Protein AF-A0A349GY91-F1 (afdb_monomer_lite)

Foldseek 3Di:
DVVVVVVVVLLPDLVSQLVVDDPVLSPLSSLQSCCVVPVQVNQVVVCVVVVHPPFRKGFDDWDACVVNFGIWTWIATPNDIDIDGDHDDPPDDDDPVVVVVVD

Structure (mmCIF, N/CA/C/O backbone):
data_AF-A0A349GY91-F1
#
_entry.id   AF-A0A349GY91-F1
#
loop_
_atom_site.group_PDB
_atom_site.id
_atom_site.type_symbol
_atom_site.label_atom_id
_atom_site.label_alt_id
_atom_site.label_comp_id
_atom_site.label_asym_id
_atom_site.label_entity_id
_atom_site.label_seq_id
_atom_site.pdbx_PDB_ins_code
_atom_site.Cartn_x
_atom_site.Cartn_y
_atom_site.Cartn_z
_atom_site.occupancy
_atom_site.B_iso_or_equiv
_atom_site.auth_seq_id
_atom_site.auth_comp_id
_atom_site.auth_asym_id
_atom_site.auth_atom_id
_atom_site.pdbx_PDB_model_num
ATOM 1 N N . MET A 1 1 ? 3.262 -3.042 -33.588 1.00 52.00 1 MET A N 1
ATOM 2 C CA . MET A 1 1 ? 3.583 -4.167 -32.672 1.00 52.00 1 MET A CA 1
ATOM 3 C C . MET A 1 1 ? 4.876 -3.966 -31.871 1.00 52.00 1 MET A C 1
ATOM 5 O O . MET A 1 1 ? 4.891 -4.359 -30.714 1.00 52.00 1 MET A O 1
ATOM 9 N N . SER A 1 2 ? 5.928 -3.331 -32.414 1.00 59.94 2 SER A N 1
ATOM 10 C CA . SER A 1 2 ? 7.186 -3.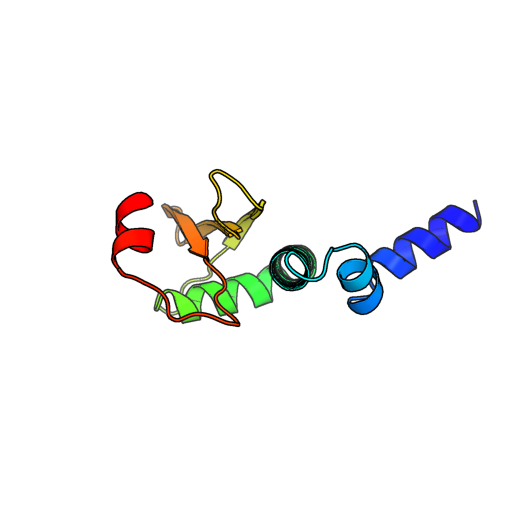043 -31.683 1.00 59.94 2 SER A CA 1
ATOM 11 C C . SER A 1 2 ? 7.003 -2.134 -30.447 1.00 59.94 2 SER A C 1
ATOM 13 O O . SER A 1 2 ? 7.466 -2.460 -29.355 1.00 59.94 2 SER A O 1
ATOM 15 N N . SER A 1 3 ? 6.230 -1.052 -30.578 1.00 62.59 3 SER A N 1
ATOM 16 C CA . SER A 1 3 ? 6.057 -0.029 -29.532 1.00 62.59 3 SER A CA 1
ATOM 17 C C . SER A 1 3 ? 5.348 -0.545 -28.270 1.00 62.59 3 SER A C 1
ATOM 19 O O . SER A 1 3 ? 5.705 -0.169 -27.157 1.00 62.59 3 SER A O 1
ATOM 21 N N . GLN A 1 4 ? 4.390 -1.466 -28.433 1.00 66.94 4 GLN A N 1
ATOM 22 C CA . GLN A 1 4 ? 3.638 -2.073 -27.326 1.00 66.94 4 GLN A CA 1
ATOM 23 C C . GLN A 1 4 ? 4.561 -2.866 -26.386 1.00 66.94 4 GLN A C 1
ATOM 25 O O . GLN A 1 4 ? 4.393 -2.851 -25.173 1.00 66.94 4 GLN A O 1
ATOM 30 N N . LYS A 1 5 ? 5.570 -3.538 -26.954 1.00 7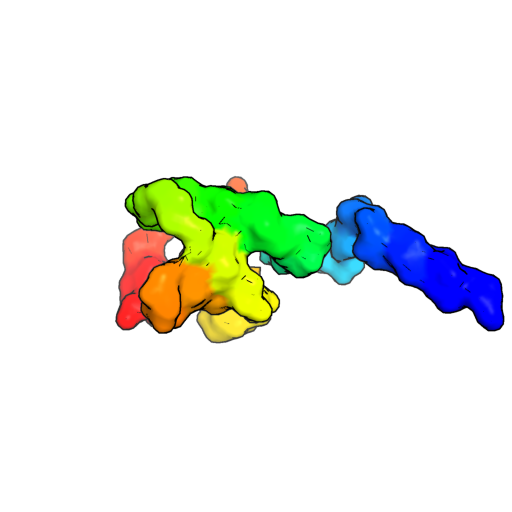4.56 5 LYS A N 1
ATOM 31 C CA . LYS A 1 5 ? 6.503 -4.392 -26.211 1.00 74.56 5 LYS A CA 1
ATOM 32 C C . LYS A 1 5 ? 7.463 -3.567 -25.351 1.00 74.56 5 LYS A C 1
ATOM 34 O O . LYS A 1 5 ? 7.738 -3.939 -24.215 1.00 74.56 5 LYS A O 1
ATOM 39 N N . GLY A 1 6 ? 7.934 -2.435 -25.880 1.00 78.56 6 GLY A N 1
ATOM 40 C CA . GLY A 1 6 ? 8.765 -1.487 -25.133 1.00 78.56 6 GLY A CA 1
ATOM 41 C C . GLY A 1 6 ? 8.015 -0.857 -23.959 1.00 78.56 6 GLY A C 1
ATOM 42 O O . GLY A 1 6 ? 8.556 -0.761 -22.862 1.00 78.56 6 GLY A O 1
ATOM 43 N N . TYR A 1 7 ? 6.743 -0.511 -24.159 1.00 78.06 7 TYR A N 1
ATOM 44 C CA . TYR A 1 7 ? 5.900 0.050 -23.103 1.00 78.06 7 TYR A CA 1
ATOM 45 C C . TYR A 1 7 ? 5.672 -0.924 -21.932 1.00 78.06 7 TYR A C 1
ATOM 47 O O . TYR A 1 7 ? 5.823 -0.545 -20.772 1.00 78.06 7 TYR A O 1
ATOM 55 N N . GLU A 1 8 ? 5.399 -2.200 -22.213 1.00 83.00 8 GLU A N 1
ATOM 56 C CA . GLU A 1 8 ? 5.225 -3.216 -21.162 1.00 83.00 8 GLU A CA 1
ATOM 57 C C . GLU A 1 8 ? 6.527 -3.528 -20.401 1.00 83.00 8 GLU A C 1
ATOM 59 O O . GLU A 1 8 ? 6.493 -3.856 -19.215 1.00 83.00 8 GLU A O 1
ATOM 64 N N . LEU A 1 9 ? 7.692 -3.378 -21.041 1.00 83.94 9 LEU A N 1
ATOM 65 C CA . LEU A 1 9 ? 8.986 -3.455 -20.353 1.00 83.94 9 LEU A CA 1
ATOM 66 C C . LEU A 1 9 ? 9.206 -2.255 -19.425 1.00 83.94 9 LEU A C 1
ATOM 68 O O . LEU A 1 9 ? 9.666 -2.427 -18.297 1.00 83.94 9 LEU A O 1
ATOM 72 N N . LEU A 1 10 ? 8.832 -1.052 -19.866 1.00 82.06 10 LEU A N 1
ATOM 73 C CA . LEU A 1 10 ? 8.943 0.165 -19.063 1.00 82.06 10 LEU A CA 1
ATOM 74 C C . LEU A 1 10 ? 8.046 0.121 -17.820 1.00 82.06 10 LEU A C 1
ATOM 76 O O . LEU A 1 10 ? 8.503 0.498 -16.747 1.00 82.06 10 LEU A O 1
ATOM 80 N N . LYS A 1 11 ? 6.833 -0.440 -17.901 1.00 81.38 11 LYS A N 1
ATOM 81 C CA . LYS A 1 11 ? 5.961 -0.650 -16.725 1.00 81.38 11 LYS A CA 1
ATOM 82 C C . LYS A 1 11 ? 6.578 -1.520 -15.626 1.00 81.38 11 LYS A C 1
ATOM 84 O O . LYS A 1 11 ? 6.158 -1.428 -14.475 1.00 81.38 11 LYS A O 1
ATOM 89 N N . LYS A 1 12 ? 7.573 -2.350 -15.945 1.00 82.50 12 LYS A N 1
ATOM 90 C CA . LYS A 1 12 ? 8.313 -3.136 -14.946 1.00 82.50 12 LYS A CA 1
ATOM 91 C C . LYS A 1 12 ? 9.463 -2.356 -14.310 1.00 82.50 12 LYS A C 1
ATOM 93 O O . LYS A 1 12 ? 9.989 -2.787 -13.290 1.00 82.50 12 LYS A O 1
ATOM 98 N N . SER A 1 13 ? 9.870 -1.232 -14.900 1.00 82.00 13 SER A N 1
ATOM 99 C CA . SER A 1 13 ? 10.932 -0.388 -14.360 1.00 82.00 13 SER A CA 1
ATOM 100 C C . SER A 1 13 ? 10.400 0.454 -13.194 1.00 82.00 13 SER A C 1
ATOM 102 O O . SER A 1 13 ? 9.475 1.249 -13.396 1.00 82.00 13 SER A O 1
ATOM 104 N N . PRO A 1 14 ? 11.000 0.352 -11.993 1.00 77.50 14 PRO A N 1
ATOM 105 C CA . PRO A 1 14 ? 10.652 1.222 -10.876 1.00 77.50 14 PRO A CA 1
ATOM 106 C C . PRO A 1 14 ? 10.845 2.689 -11.265 1.00 77.50 14 PRO A C 1
ATOM 108 O O . PRO A 1 14 ? 9.938 3.494 -11.104 1.00 77.50 14 PRO A O 1
ATOM 111 N N . LEU A 1 15 ? 11.992 3.024 -11.869 1.00 79.69 15 LEU A N 1
ATOM 112 C CA . LEU A 1 15 ? 12.335 4.392 -12.269 1.00 79.69 15 LEU A CA 1
ATOM 113 C C . LEU A 1 15 ? 11.340 4.987 -13.266 1.00 79.69 15 LEU A C 1
ATOM 115 O O . LEU A 1 15 ? 11.019 6.168 -13.173 1.00 79.69 15 LEU A O 1
ATOM 119 N N . PHE A 1 16 ? 10.828 4.178 -14.193 1.00 80.19 16 PHE A N 1
ATOM 120 C CA . PHE A 1 16 ? 9.812 4.646 -15.129 1.00 80.19 16 PHE A CA 1
ATOM 121 C C . PHE A 1 16 ? 8.506 4.980 -14.404 1.00 80.19 16 PHE A C 1
ATOM 123 O O . PHE A 1 16 ? 8.026 6.100 -14.533 1.00 80.19 16 PHE A O 1
ATOM 130 N N . ASN A 1 17 ? 7.970 4.067 -13.587 1.00 75.56 17 ASN A N 1
ATOM 131 C CA . ASN A 1 17 ? 6.732 4.317 -12.835 1.00 75.56 17 ASN A CA 1
ATOM 132 C C . ASN A 1 17 ? 6.863 5.512 -11.880 1.00 75.56 17 ASN A C 1
ATOM 134 O O . ASN A 1 17 ? 5.943 6.315 -11.754 1.00 75.56 17 ASN A O 1
ATOM 138 N N . LEU A 1 18 ? 8.038 5.662 -11.270 1.00 73.38 18 LEU A N 1
ATOM 139 C CA . LEU A 1 18 ? 8.409 6.794 -10.427 1.00 73.38 18 LEU A CA 1
ATOM 140 C C . LEU A 1 18 ? 8.440 8.126 -11.196 1.00 73.38 18 LEU A C 1
ATOM 142 O O . LEU A 1 18 ? 8.018 9.151 -10.668 1.00 73.38 18 LEU A O 1
ATOM 146 N N . SER A 1 19 ? 8.907 8.122 -12.448 1.00 75.75 19 SER A N 1
ATOM 147 C CA . SER A 1 19 ? 9.004 9.329 -13.284 1.00 75.75 19 SER A CA 1
ATOM 148 C C . SER A 1 19 ? 7.660 9.875 -13.781 1.00 75.75 19 SER A C 1
ATOM 150 O O . SER A 1 19 ? 7.598 11.021 -14.216 1.00 75.75 19 SER A O 1
ATOM 152 N N . LEU A 1 20 ? 6.584 9.081 -13.714 1.00 71.50 20 LEU A N 1
ATOM 153 C CA . LEU A 1 20 ? 5.243 9.482 -14.163 1.00 71.50 20 LEU A CA 1
ATOM 154 C C . LEU A 1 20 ? 4.504 10.376 -13.149 1.00 71.50 20 LEU A C 1
ATOM 156 O O . LEU A 1 20 ? 3.416 10.864 -13.446 1.00 71.50 20 LEU A O 1
ATOM 160 N N . ALA A 1 21 ? 5.066 10.571 -11.953 1.00 63.16 21 ALA A N 1
ATOM 161 C CA . ALA A 1 21 ? 4.452 11.308 -10.853 1.00 63.16 21 ALA A CA 1
ATOM 162 C C . ALA A 1 21 ? 5.060 12.711 -10.686 1.00 63.16 21 ALA A C 1
ATOM 164 O O . ALA A 1 21 ? 6.253 12.916 -10.918 1.00 63.16 21 ALA A O 1
ATOM 165 N N . SER A 1 22 ? 4.272 13.675 -10.196 1.00 65.25 22 SER A N 1
ATOM 166 C CA . SER A 1 22 ? 4.830 14.923 -9.657 1.00 65.25 22 SER A CA 1
ATOM 167 C C . SER A 1 22 ? 5.704 14.632 -8.421 1.00 65.25 22 SER A C 1
ATOM 169 O O . SER A 1 22 ? 5.602 13.564 -7.813 1.00 65.25 22 SER A O 1
ATOM 171 N N . LYS A 1 23 ? 6.549 15.589 -8.005 1.00 62.28 23 LYS A N 1
ATOM 172 C CA . LYS A 1 23 ? 7.434 15.435 -6.828 1.00 62.28 23 LYS A CA 1
ATOM 173 C C . LYS A 1 23 ? 6.697 15.008 -5.553 1.00 62.28 23 LYS A C 1
ATOM 175 O O . LYS A 1 23 ? 7.295 14.334 -4.723 1.00 62.28 23 LYS A O 1
ATOM 180 N N . GLU A 1 24 ? 5.446 15.425 -5.386 1.00 62.00 24 GLU A N 1
ATOM 181 C CA . GLU A 1 24 ? 4.656 15.137 -4.185 1.00 62.00 24 GLU A CA 1
ATOM 182 C C . GLU A 1 24 ? 4.022 13.741 -4.238 1.00 62.00 24 GLU A C 1
ATOM 184 O O . GLU A 1 24 ? 4.053 13.021 -3.246 1.00 62.00 24 GLU A O 1
ATOM 189 N N . LEU A 1 25 ? 3.572 13.295 -5.415 1.00 69.75 25 LEU A N 1
ATOM 190 C CA . LEU A 1 25 ? 2.928 11.984 -5.601 1.00 69.75 25 LEU A CA 1
ATOM 191 C C . LEU A 1 25 ? 3.913 10.831 -5.830 1.00 69.75 25 LEU A C 1
ATOM 193 O O . LEU A 1 25 ? 3.520 9.665 -5.896 1.00 69.75 25 LEU A O 1
ATOM 197 N N . PHE A 1 26 ? 5.204 11.148 -5.934 1.00 75.50 26 PHE A N 1
ATOM 198 C CA . PHE A 1 26 ? 6.288 10.201 -6.187 1.00 75.50 26 PHE A CA 1
ATOM 199 C C . PHE A 1 26 ? 6.268 8.994 -5.238 1.00 75.50 26 PHE A C 1
ATOM 201 O O . PHE A 1 26 ? 6.427 7.851 -5.666 1.00 75.50 26 PHE A O 1
ATOM 208 N N . HIS A 1 27 ? 6.038 9.233 -3.948 1.00 78.69 27 HIS A N 1
ATOM 209 C CA . HIS A 1 27 ? 6.128 8.190 -2.929 1.00 78.69 27 HIS A CA 1
ATOM 210 C C . HIS A 1 27 ? 4.894 7.281 -2.893 1.00 78.69 27 HIS A C 1
ATOM 212 O O . HIS A 1 27 ? 5.032 6.060 -2.858 1.00 78.69 27 HIS A O 1
ATOM 218 N N . SER A 1 28 ? 3.692 7.850 -2.958 1.00 84.19 28 SER A N 1
ATOM 219 C CA . SER A 1 28 ? 2.446 7.075 -2.949 1.00 84.19 28 SER A CA 1
ATOM 220 C C . SER A 1 28 ? 2.317 6.231 -4.225 1.00 84.19 28 SER A C 1
ATOM 222 O O . SER A 1 28 ? 1.905 5.071 -4.164 1.00 84.19 28 SER A O 1
ATOM 224 N N . ASN A 1 29 ? 2.788 6.744 -5.371 1.00 83.88 29 ASN A N 1
ATOM 225 C CA . ASN A 1 29 ? 2.869 5.975 -6.619 1.00 83.88 29 ASN A CA 1
ATOM 226 C C . ASN A 1 29 ? 3.853 4.813 -6.521 1.00 83.88 29 ASN A C 1
ATOM 228 O O . ASN A 1 29 ? 3.544 3.712 -6.978 1.00 83.88 29 ASN A O 1
ATOM 232 N N . PHE A 1 30 ? 5.016 5.035 -5.902 1.00 86.00 30 PHE A N 1
ATOM 233 C CA . PHE A 1 30 ? 5.988 3.971 -5.670 1.00 86.00 30 PHE A CA 1
ATOM 234 C C . PHE A 1 30 ? 5.394 2.829 -4.853 1.00 86.00 30 PHE A C 1
ATOM 236 O O . PHE A 1 30 ? 5.501 1.668 -5.242 1.00 86.00 30 PHE A O 1
ATOM 243 N N . ILE A 1 31 ? 4.758 3.162 -3.729 1.00 89.19 31 ILE A N 1
ATOM 244 C CA . ILE A 1 31 ? 4.223 2.170 -2.798 1.00 89.19 31 ILE A CA 1
ATOM 245 C C . ILE A 1 31 ? 3.081 1.388 -3.460 1.00 89.19 31 ILE A C 1
ATOM 247 O O . ILE A 1 31 ? 3.072 0.160 -3.393 1.00 89.19 31 ILE A O 1
ATOM 251 N N . GLN A 1 32 ? 2.170 2.065 -4.172 1.00 90.56 32 GLN A N 1
ATOM 252 C CA . GLN A 1 32 ? 1.108 1.395 -4.930 1.00 90.56 32 GLN A CA 1
ATOM 253 C C . GLN A 1 32 ? 1.685 0.469 -6.012 1.00 90.56 32 GLN A C 1
ATOM 255 O O . GLN A 1 32 ? 1.242 -0.672 -6.152 1.00 90.56 32 GLN A O 1
ATOM 260 N N . TRP A 1 33 ? 2.665 0.937 -6.789 1.00 89.81 33 TRP A N 1
ATOM 261 C CA . TRP A 1 33 ? 3.314 0.120 -7.815 1.00 89.81 33 TRP A CA 1
ATOM 262 C C . TRP A 1 33 ? 4.008 -1.104 -7.207 1.00 89.81 33 TRP A C 1
ATOM 264 O O . TRP A 1 33 ? 3.856 -2.214 -7.719 1.00 89.81 33 TRP A O 1
ATOM 274 N N . TYR A 1 34 ? 4.721 -0.927 -6.093 1.00 91.12 34 TYR A N 1
ATOM 275 C CA . TYR A 1 34 ? 5.394 -2.015 -5.392 1.00 91.12 34 TYR A CA 1
ATOM 276 C C . TYR A 1 34 ? 4.389 -3.057 -4.890 1.00 91.12 34 TYR A C 1
ATOM 278 O O . TYR A 1 34 ? 4.592 -4.250 -5.111 1.00 91.12 34 TYR A O 1
ATOM 286 N N . GLY A 1 35 ? 3.276 -2.617 -4.296 1.00 91.62 35 GLY A N 1
ATOM 287 C CA . GLY A 1 35 ? 2.219 -3.506 -3.819 1.00 91.62 35 GLY A CA 1
ATOM 288 C C . GLY A 1 35 ? 1.548 -4.318 -4.926 1.00 91.62 35 GLY A C 1
ATOM 289 O O . GLY A 1 35 ? 1.282 -5.500 -4.732 1.00 91.62 35 GLY A O 1
ATOM 290 N N . HIS A 1 36 ? 1.351 -3.735 -6.110 1.00 90.06 36 HIS A N 1
ATOM 291 C CA . HIS A 1 36 ? 0.851 -4.481 -7.270 1.00 90.06 36 HIS A CA 1
ATOM 292 C C . HIS A 1 36 ? 1.896 -5.428 -7.873 1.00 90.06 36 HIS A C 1
ATOM 294 O O . HIS A 1 36 ? 1.546 -6.501 -8.359 1.00 90.06 36 HIS A O 1
ATOM 300 N N . THR A 1 37 ? 3.171 -5.036 -7.869 1.00 90.81 37 THR A N 1
ATOM 301 C CA . THR A 1 37 ? 4.249 -5.809 -8.507 1.00 90.81 37 THR A CA 1
ATOM 302 C C . THR A 1 37 ? 4.697 -6.987 -7.639 1.00 90.81 37 THR A C 1
ATOM 304 O O . THR A 1 37 ? 5.037 -8.045 -8.166 1.00 90.81 37 THR A O 1
ATOM 307 N N . PHE A 1 38 ? 4.679 -6.824 -6.314 1.00 93.25 38 PHE A N 1
ATOM 308 C CA . PHE A 1 38 ? 5.158 -7.806 -5.339 1.00 93.25 38 PHE A CA 1
ATOM 309 C C . PHE A 1 38 ? 4.140 -8.015 -4.200 1.00 93.25 38 PHE A C 1
ATOM 311 O O . PHE A 1 38 ? 4.453 -7.738 -3.039 1.00 93.25 38 PHE A O 1
ATOM 318 N N . PRO A 1 39 ? 2.923 -8.511 -4.492 1.00 91.06 39 PRO A N 1
ATOM 319 C CA . PRO A 1 39 ? 1.813 -8.522 -3.533 1.00 91.06 39 PRO A CA 1
ATOM 320 C C . PRO A 1 39 ? 2.087 -9.344 -2.267 1.00 91.06 39 PRO A C 1
ATOM 322 O O . PRO A 1 39 ? 1.711 -8.920 -1.178 1.00 91.06 39 PRO A O 1
ATOM 325 N N . GLU A 1 40 ? 2.791 -10.475 -2.374 1.00 91.00 40 GLU A N 1
ATOM 326 C CA . GLU A 1 40 ? 3.139 -11.313 -1.214 1.00 91.00 40 GLU A CA 1
ATOM 327 C C . GLU A 1 40 ? 4.105 -10.594 -0.263 1.00 91.00 40 GLU A C 1
ATOM 329 O O . GLU A 1 40 ? 3.839 -10.470 0.932 1.00 91.00 40 GLU A O 1
ATOM 334 N N . ARG A 1 41 ? 5.196 -10.034 -0.805 1.00 93.50 41 ARG A N 1
ATOM 335 C CA . ARG A 1 41 ? 6.179 -9.258 -0.031 1.00 93.50 41 ARG A CA 1
ATOM 336 C C . ARG A 1 41 ? 5.568 -8.003 0.565 1.00 93.50 41 ARG A C 1
ATOM 338 O O . ARG A 1 41 ? 5.863 -7.643 1.700 1.00 93.50 41 ARG A O 1
ATOM 345 N N . PHE A 1 42 ? 4.705 -7.336 -0.190 1.00 94.69 42 PHE A N 1
ATOM 346 C CA . PHE A 1 42 ? 4.002 -6.171 0.310 1.00 94.69 42 PHE A CA 1
ATOM 347 C C . PHE A 1 42 ? 3.047 -6.539 1.451 1.00 94.69 42 PHE A C 1
ATOM 349 O O . PHE A 1 42 ? 3.041 -5.858 2.472 1.00 94.69 42 PHE A O 1
ATOM 356 N N . GLY A 1 43 ? 2.327 -7.661 1.347 1.00 93.06 43 GLY A N 1
ATOM 357 C CA . GLY A 1 43 ? 1.511 -8.196 2.438 1.00 93.06 43 GLY A CA 1
ATOM 358 C C . GLY A 1 43 ? 2.319 -8.487 3.708 1.00 93.06 43 GLY A C 1
ATOM 359 O O . GLY A 1 43 ? 1.894 -8.112 4.802 1.00 93.06 43 GLY A O 1
ATOM 360 N N . GLU A 1 44 ? 3.520 -9.066 3.575 1.00 92.62 44 GLU A N 1
ATOM 361 C CA . GLU A 1 44 ? 4.452 -9.262 4.697 1.00 92.62 44 GLU A CA 1
ATOM 362 C C . GLU A 1 44 ? 4.836 -7.937 5.370 1.00 92.62 44 GLU A C 1
ATOM 364 O O . GLU A 1 44 ? 4.805 -7.846 6.598 1.00 92.62 44 GLU A O 1
ATOM 369 N N . ILE A 1 45 ? 5.162 -6.907 4.581 1.00 93.19 45 ILE A N 1
ATOM 370 C CA . ILE A 1 45 ? 5.513 -5.572 5.089 1.00 93.19 45 ILE A CA 1
ATOM 371 C C . ILE A 1 45 ? 4.334 -4.962 5.847 1.00 93.19 45 ILE A C 1
ATOM 373 O O . ILE A 1 45 ? 4.501 -4.529 6.987 1.00 93.19 45 ILE A O 1
ATOM 377 N N . ILE A 1 46 ? 3.137 -4.957 5.251 1.00 93.19 46 ILE A N 1
ATOM 378 C CA . ILE A 1 46 ? 1.945 -4.390 5.890 1.00 93.19 46 ILE A CA 1
ATOM 379 C C . ILE A 1 46 ? 1.645 -5.114 7.200 1.00 93.19 46 ILE A C 1
ATOM 381 O O . ILE A 1 46 ? 1.432 -4.448 8.208 1.00 93.19 46 ILE A O 1
ATOM 385 N N . ARG A 1 47 ? 1.714 -6.450 7.221 1.00 92.19 47 ARG A N 1
ATOM 386 C CA . ARG A 1 47 ? 1.527 -7.270 8.429 1.00 92.19 47 ARG A CA 1
ATOM 387 C C . ARG A 1 47 ? 2.466 -6.858 9.563 1.00 92.19 47 ARG A C 1
ATOM 389 O O . ARG A 1 47 ? 2.012 -6.714 10.698 1.00 92.19 47 ARG A O 1
ATOM 396 N N . ILE A 1 48 ? 3.749 -6.662 9.249 1.00 91.19 48 ILE A N 1
ATOM 397 C CA . ILE A 1 48 ? 4.763 -6.219 10.215 1.00 91.19 48 ILE A CA 1
ATOM 398 C C . ILE A 1 48 ? 4.420 -4.820 10.743 1.00 91.19 48 ILE A C 1
ATOM 400 O O . ILE A 1 48 ? 4.447 -4.611 11.953 1.00 91.19 48 ILE A O 1
ATOM 404 N N . LEU A 1 49 ? 4.042 -3.883 9.867 1.00 89.56 49 LEU A N 1
ATOM 405 C CA . LEU A 1 49 ? 3.722 -2.503 10.256 1.00 89.56 49 LEU A CA 1
ATOM 406 C C . LEU A 1 49 ? 2.502 -2.407 11.178 1.00 89.56 49 LEU A C 1
ATOM 408 O O . LEU A 1 49 ? 2.503 -1.605 12.107 1.00 89.56 49 LEU A O 1
ATOM 412 N N . ILE A 1 50 ? 1.479 -3.236 10.958 1.00 89.62 50 ILE A N 1
ATOM 413 C CA . ILE A 1 50 ? 0.279 -3.272 11.812 1.00 89.62 50 ILE A CA 1
ATOM 414 C C . ILE A 1 50 ? 0.422 -4.213 13.021 1.00 89.62 50 ILE A C 1
ATOM 416 O O . ILE A 1 50 ? -0.560 -4.462 13.722 1.00 89.62 50 ILE A O 1
ATOM 420 N N . ASN A 1 51 ? 1.624 -4.760 13.247 1.00 88.81 51 ASN A N 1
ATOM 421 C CA . ASN A 1 51 ? 1.958 -5.686 14.330 1.00 88.81 51 ASN A CA 1
ATOM 422 C C . ASN A 1 51 ? 0.966 -6.860 14.467 1.00 88.81 51 ASN A C 1
ATOM 424 O O . ASN A 1 51 ? 0.543 -7.226 15.567 1.00 88.81 51 ASN A O 1
ATOM 428 N N . LYS A 1 52 ? 0.550 -7.445 13.337 1.00 81.19 52 LYS A N 1
ATOM 429 C CA . LYS A 1 52 ? -0.236 -8.687 13.329 1.00 81.19 52 LYS A CA 1
ATOM 430 C C . LYS A 1 52 ? 0.720 -9.879 13.281 1.00 81.19 52 LYS A C 1
ATOM 432 O O . LYS A 1 52 ? 1.781 -9.785 12.669 1.00 81.19 52 LYS A O 1
ATOM 437 N N . GLY A 1 53 ? 0.351 -10.966 13.971 1.00 80.69 53 GLY A N 1
ATOM 438 C CA . GLY A 1 53 ? 1.161 -12.178 14.168 1.00 80.69 53 GLY A CA 1
ATOM 439 C C . GLY A 1 53 ? 1.566 -12.888 12.870 1.00 80.69 53 GLY A C 1
ATOM 440 O O . GLY A 1 53 ? 1.623 -12.290 11.808 1.00 80.69 53 GLY A O 1
ATOM 441 N N . THR A 1 54 ? 1.880 -14.180 12.905 1.00 80.25 54 THR A N 1
ATOM 442 C CA . THR A 1 54 ? 2.458 -14.910 11.752 1.00 80.25 54 THR A CA 1
ATOM 443 C C . THR A 1 54 ? 1.480 -15.269 10.629 1.00 80.25 54 THR A C 1
ATOM 445 O O . THR A 1 54 ? 1.882 -15.889 9.648 1.00 80.25 54 THR A O 1
ATOM 448 N N . GLU A 1 55 ? 0.212 -14.885 10.750 1.00 83.38 55 GLU A N 1
ATOM 449 C CA . GLU A 1 55 ? -0.818 -15.166 9.752 1.00 83.38 55 GLU A CA 1
ATOM 450 C C . GLU A 1 55 ? -0.545 -14.438 8.425 1.00 83.38 55 GLU A C 1
ATOM 452 O O . GLU A 1 55 ? -0.083 -13.296 8.401 1.00 83.38 55 GLU A O 1
ATOM 457 N N . SER A 1 56 ? -0.836 -15.105 7.306 1.00 84.94 56 SER A N 1
ATOM 458 C CA . SER A 1 56 ? -0.641 -14.529 5.973 1.00 84.94 56 SER A CA 1
ATOM 459 C C . SER A 1 56 ? -1.673 -13.431 5.709 1.00 84.94 56 SER A C 1
ATOM 461 O O . SER A 1 56 ? -2.878 -13.683 5.714 1.00 84.94 56 SER A O 1
ATOM 463 N N . LEU A 1 57 ? -1.188 -12.209 5.482 1.00 92.75 57 LEU A N 1
ATOM 464 C CA . LEU A 1 57 ? -2.002 -11.057 5.112 1.00 92.75 57 LEU A CA 1
ATOM 465 C C . LEU A 1 57 ? -2.049 -10.937 3.592 1.00 92.75 57 LEU A C 1
ATOM 467 O O . LEU A 1 57 ? -1.009 -10.840 2.939 1.00 92.75 57 LEU A O 1
ATOM 471 N N . VAL A 1 58 ? -3.258 -10.874 3.038 1.00 93.69 58 VAL A N 1
ATOM 472 C CA . VAL A 1 58 ? -3.476 -10.708 1.598 1.00 93.69 58 VAL A CA 1
ATOM 473 C C . VAL A 1 58 ? -3.901 -9.275 1.304 1.00 93.69 58 VAL A C 1
ATOM 475 O O . VAL A 1 58 ? -4.948 -8.830 1.773 1.00 93.69 58 VAL A O 1
ATOM 478 N N . VAL A 1 59 ? -3.124 -8.567 0.482 1.00 94.12 59 VAL A N 1
ATOM 479 C CA . VAL A 1 59 ? -3.505 -7.253 -0.057 1.00 94.12 59 VAL A CA 1
ATOM 480 C C . VAL A 1 59 ? -4.392 -7.462 -1.281 1.00 94.12 59 VAL A C 1
ATOM 482 O O . VAL A 1 59 ? -3.987 -8.102 -2.248 1.00 94.12 59 VAL A O 1
ATOM 485 N N . LYS A 1 60 ? -5.624 -6.951 -1.233 1.00 93.75 60 LYS A N 1
ATOM 486 C CA . LYS A 1 60 ? -6.624 -7.098 -2.301 1.00 93.75 60 LYS A CA 1
ATOM 487 C C . LYS A 1 60 ? -6.596 -5.940 -3.283 1.00 93.75 60 LYS A C 1
ATOM 489 O O . LYS A 1 60 ? -6.760 -6.157 -4.478 1.00 93.75 60 LYS A O 1
ATOM 494 N N . HIS A 1 61 ? -6.451 -4.724 -2.765 1.00 93.12 61 HIS A N 1
ATOM 495 C CA . HIS A 1 61 ? -6.534 -3.498 -3.551 1.00 93.12 61 HIS A CA 1
ATOM 496 C C . HIS A 1 61 ? -5.819 -2.347 -2.842 1.00 93.12 61 HIS A C 1
ATOM 498 O O . HIS A 1 61 ? -5.755 -2.332 -1.611 1.00 93.12 61 HIS A O 1
ATOM 504 N N . ILE A 1 62 ? -5.294 -1.395 -3.617 1.00 92.94 62 ILE A N 1
ATOM 505 C CA . ILE A 1 62 ? -4.610 -0.199 -3.112 1.00 92.94 62 ILE A CA 1
ATOM 506 C C . ILE A 1 62 ? -5.165 1.031 -3.835 1.00 92.94 62 ILE A C 1
ATOM 508 O O . ILE A 1 62 ? -4.829 1.276 -4.999 1.00 92.94 62 ILE A O 1
ATOM 512 N N . ASP A 1 63 ? -5.979 1.815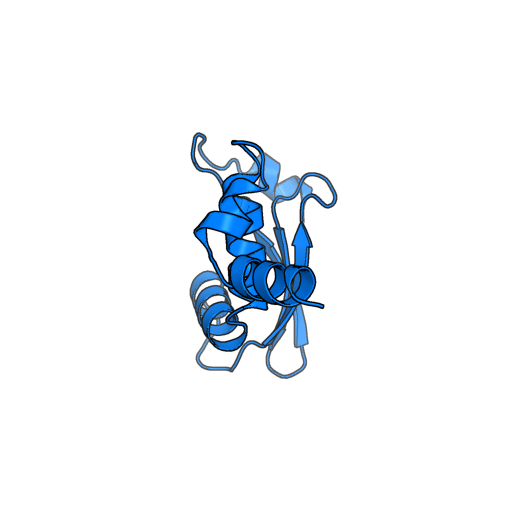 -3.133 1.00 90.81 63 ASP A N 1
ATOM 513 C CA . ASP A 1 63 ? -6.444 3.126 -3.588 1.00 90.81 63 ASP A CA 1
ATOM 514 C C . ASP A 1 63 ? -5.415 4.214 -3.245 1.00 90.81 63 ASP A C 1
ATOM 516 O O . ASP A 1 63 ? -4.710 4.125 -2.237 1.00 90.81 63 ASP A O 1
ATOM 520 N N . ARG A 1 64 ? -5.349 5.258 -4.079 1.00 89.25 64 ARG A N 1
ATOM 521 C CA . ARG A 1 64 ? -4.542 6.468 -3.853 1.00 89.25 64 ARG A CA 1
ATOM 522 C C . ARG A 1 64 ? -5.431 7.699 -3.801 1.00 89.25 64 ARG A C 1
ATOM 524 O O . ARG A 1 64 ? -6.426 7.749 -4.521 1.00 89.25 64 ARG A O 1
ATOM 531 N N . GLU A 1 65 ? -5.019 8.692 -3.015 1.00 81.94 65 GLU A N 1
ATOM 532 C CA . GLU A 1 65 ? -5.576 10.058 -3.015 1.00 81.94 65 GLU A CA 1
ATOM 533 C C . GLU A 1 65 ? -7.093 10.122 -2.751 1.00 81.94 65 GLU A C 1
ATOM 535 O O . GLU A 1 65 ? -7.771 11.093 -3.094 1.00 81.94 65 GLU A O 1
ATOM 540 N N . LYS A 1 66 ? -7.653 9.085 -2.126 1.00 77.56 66 LYS A N 1
ATOM 541 C CA . LYS A 1 66 ? -9.071 9.036 -1.781 1.00 77.56 66 LYS A CA 1
ATOM 542 C C . LYS A 1 66 ? -9.276 9.812 -0.488 1.00 77.56 66 LYS A C 1
ATOM 544 O O . LYS A 1 66 ? -8.624 9.526 0.507 1.00 77.56 66 LYS A O 1
ATOM 549 N N . GLU A 1 67 ? -10.155 10.811 -0.514 1.00 78.00 67 GLU A N 1
ATOM 550 C CA . GLU A 1 67 ? -10.466 11.654 0.656 1.00 78.00 67 GLU A CA 1
ATOM 551 C C . GLU A 1 67 ? -9.245 12.393 1.253 1.00 78.00 67 GLU A C 1
ATOM 553 O O . GLU A 1 67 ? -9.231 12.734 2.432 1.00 78.00 67 GLU A O 1
ATOM 558 N N . ASN A 1 68 ? -8.243 12.713 0.420 1.00 78.00 68 ASN A N 1
ATOM 559 C CA . ASN A 1 68 ? -6.947 13.305 0.811 1.00 78.00 68 ASN A CA 1
ATOM 560 C C . ASN A 1 68 ? -6.031 12.379 1.630 1.00 78.00 68 ASN A C 1
ATOM 562 O O . ASN A 1 68 ? -5.086 12.857 2.252 1.00 78.00 68 ASN A O 1
ATOM 566 N N . ILE A 1 69 ? -6.296 11.073 1.612 1.00 83.12 69 ILE A N 1
ATOM 567 C CA . ILE A 1 69 ? -5.419 10.049 2.180 1.00 83.12 69 ILE A CA 1
ATOM 568 C C . ILE A 1 69 ? -4.441 9.598 1.098 1.00 83.12 69 ILE A C 1
ATOM 570 O O . ILE A 1 69 ? -4.856 9.289 -0.024 1.00 83.12 69 ILE A O 1
ATOM 574 N N . ASP A 1 70 ? -3.154 9.506 1.435 1.00 85.50 70 ASP A N 1
ATOM 575 C CA . ASP A 1 70 ? -2.130 9.070 0.480 1.00 85.50 70 ASP A CA 1
ATOM 576 C C . ASP A 1 70 ? -2.425 7.673 -0.090 1.00 85.50 70 ASP A C 1
ATOM 578 O O . ASP A 1 70 ? -2.424 7.487 -1.314 1.00 85.50 70 ASP A O 1
ATOM 582 N N . LEU A 1 71 ? -2.681 6.690 0.784 1.00 90.19 71 LEU A N 1
ATOM 583 C CA . LEU A 1 71 ? -2.981 5.308 0.406 1.00 90.19 71 LEU A CA 1
ATOM 584 C C . LEU A 1 71 ? -4.031 4.664 1.319 1.00 90.19 71 LEU A C 1
ATOM 586 O O . LEU A 1 71 ? -3.946 4.735 2.547 1.00 90.19 71 LEU A O 1
ATOM 590 N N . LEU A 1 72 ? -4.948 3.915 0.707 1.00 92.81 72 LEU A N 1
ATOM 591 C CA . LEU A 1 72 ? -5.838 2.980 1.394 1.00 92.81 72 LEU A CA 1
ATOM 592 C C . LEU A 1 72 ? -5.561 1.568 0.889 1.00 92.81 72 LEU A C 1
ATOM 594 O O . LEU A 1 72 ? -5.718 1.275 -0.296 1.00 92.81 72 LEU A O 1
ATOM 598 N N . ILE A 1 73 ? -5.146 0.689 1.794 1.00 94.19 73 ILE A N 1
ATOM 599 C CA . ILE A 1 73 ? -4.761 -0.684 1.471 1.00 94.19 73 ILE A CA 1
ATOM 600 C C . ILE A 1 73 ? -5.833 -1.616 2.023 1.00 94.19 73 ILE A C 1
ATOM 602 O O . ILE A 1 73 ? -5.979 -1.766 3.236 1.00 94.19 73 ILE A O 1
ATOM 606 N N . HIS A 1 74 ? -6.589 -2.247 1.132 1.00 94.81 74 HIS A N 1
ATOM 607 C CA . HIS A 1 74 ? -7.621 -3.203 1.506 1.00 94.81 74 HIS A CA 1
ATOM 608 C C . HIS A 1 74 ? -7.004 -4.583 1.691 1.00 94.81 74 HIS A C 1
ATOM 610 O O . HIS A 1 74 ? -6.456 -5.164 0.751 1.00 94.81 74 HIS A O 1
ATOM 616 N N . CYS A 1 75 ? -7.118 -5.108 2.903 1.00 94.38 75 CYS A N 1
ATOM 617 C CA . CYS A 1 75 ? -6.459 -6.325 3.339 1.00 94.38 75 CYS A CA 1
ATOM 618 C C . CYS A 1 75 ? -7.473 -7.372 3.801 1.00 94.38 75 CYS A C 1
ATOM 620 O O . CYS A 1 75 ? -8.591 -7.064 4.223 1.00 94.38 75 CYS A O 1
ATOM 622 N N . GLU A 1 76 ? -7.044 -8.626 3.763 1.00 94.31 76 GLU A N 1
ATOM 623 C CA . GLU A 1 76 ? -7.741 -9.752 4.369 1.00 94.31 76 GLU A CA 1
ATOM 624 C C . GLU A 1 76 ? -6.746 -10.568 5.199 1.00 94.31 76 GLU A C 1
ATOM 626 O O . GLU A 1 76 ? -5.650 -10.879 4.729 1.00 94.31 76 GLU A O 1
ATOM 631 N N . LEU A 1 77 ? -7.123 -10.899 6.434 1.00 91.62 77 LEU A N 1
ATOM 632 C CA . LEU A 1 77 ? -6.349 -11.741 7.344 1.00 91.62 77 LEU A CA 1
ATOM 633 C C . LEU A 1 77 ? -7.296 -12.753 7.982 1.00 91.62 77 LEU A C 1
ATOM 635 O O . LEU A 1 77 ? -8.263 -12.358 8.632 1.00 91.62 77 LEU A O 1
ATOM 639 N N . SER A 1 78 ? -7.048 -14.045 7.765 1.00 88.75 78 SER A N 1
ATOM 640 C CA . SER A 1 78 ? -7.877 -15.131 8.315 1.00 88.75 78 SER A CA 1
ATOM 641 C C . SER A 1 78 ? -9.385 -14.950 8.057 1.00 88.75 78 SER A C 1
ATOM 643 O O . SER A 1 78 ? -10.220 -15.209 8.919 1.00 88.75 78 SER A O 1
ATOM 645 N N . GLY A 1 79 ? -9.742 -14.457 6.863 1.00 88.12 79 GLY A N 1
ATOM 646 C CA . GLY A 1 79 ? -11.123 -14.191 6.440 1.00 88.12 79 GLY A CA 1
ATOM 647 C C . GLY A 1 79 ? -11.713 -12.856 6.919 1.00 88.12 79 GLY A C 1
ATOM 648 O O . GLY A 1 79 ? -12.749 -12.430 6.406 1.00 88.12 79 GLY A O 1
ATOM 649 N N . ALA A 1 80 ? -11.061 -12.152 7.848 1.00 90.75 80 ALA A N 1
ATOM 650 C CA . ALA A 1 80 ? -11.472 -10.820 8.278 1.00 90.75 80 ALA A CA 1
ATOM 651 C C . ALA A 1 80 ? -10.934 -9.750 7.317 1.00 90.75 80 ALA A C 1
ATOM 653 O O . ALA A 1 80 ? -9.729 -9.667 7.067 1.00 90.75 80 ALA A O 1
ATOM 654 N N . LYS A 1 81 ? -11.832 -8.908 6.794 1.00 94.75 81 LYS A N 1
ATOM 655 C CA . LYS A 1 81 ? -11.489 -7.785 5.911 1.00 94.75 81 LYS A CA 1
ATOM 656 C C . LYS A 1 81 ? -11.293 -6.509 6.716 1.00 94.75 81 LYS A C 1
ATOM 658 O O . LYS A 1 81 ? -12.087 -6.214 7.605 1.00 94.75 81 LYS A O 1
ATOM 663 N N . PHE A 1 82 ? -10.270 -5.740 6.372 1.00 93.19 82 PHE A N 1
ATOM 664 C CA . PHE A 1 82 ? -9.987 -4.446 6.987 1.00 93.19 82 PHE A CA 1
ATOM 665 C C . PHE A 1 82 ? -9.213 -3.547 6.021 1.00 93.19 82 PHE A C 1
ATOM 667 O O . PHE A 1 82 ? -8.693 -4.007 5.004 1.00 93.19 82 PHE A O 1
ATOM 674 N N . THR A 1 83 ? -9.132 -2.260 6.348 1.00 93.31 83 THR A N 1
ATOM 675 C CA . THR A 1 83 ? -8.393 -1.273 5.557 1.00 93.31 83 THR A CA 1
ATOM 676 C C . THR A 1 83 ? -7.269 -0.697 6.403 1.00 93.31 83 THR A C 1
ATOM 678 O O . THR A 1 83 ? -7.487 -0.312 7.549 1.00 93.31 83 THR A O 1
ATOM 681 N N . VAL A 1 84 ? -6.068 -0.641 5.836 1.00 91.75 84 VAL A N 1
ATOM 682 C CA . VAL A 1 84 ? -4.930 0.074 6.413 1.00 91.75 84 VAL A CA 1
ATOM 683 C C . VAL A 1 84 ? -4.839 1.435 5.736 1.00 91.75 84 VAL A C 1
ATOM 685 O O . VAL A 1 84 ? -4.697 1.518 4.516 1.00 91.75 84 VAL A O 1
ATOM 688 N N . VAL A 1 85 ? -4.933 2.490 6.539 1.00 90.50 85 VAL A N 1
ATOM 689 C CA . VAL A 1 85 ? -4.726 3.878 6.117 1.00 90.50 85 VAL A CA 1
ATOM 690 C C . VAL A 1 85 ? -3.236 4.181 6.240 1.00 90.50 85 VAL A C 1
ATOM 692 O O . VAL A 1 85 ? -2.663 4.002 7.315 1.00 90.50 85 VAL A O 1
ATOM 695 N N . VAL A 1 86 ? -2.599 4.620 5.155 1.00 87.94 86 VAL A N 1
ATOM 696 C CA . VAL A 1 86 ? -1.196 5.047 5.176 1.00 87.94 86 VAL A CA 1
ATOM 697 C C . VAL A 1 86 ? -1.121 6.493 4.725 1.00 87.94 86 VAL A C 1
ATOM 699 O O . VAL A 1 86 ? -1.521 6.821 3.613 1.00 87.94 86 VAL A O 1
ATOM 702 N N . GLU A 1 87 ? -0.561 7.326 5.596 1.00 85.44 87 GLU A N 1
ATOM 703 C CA . GLU A 1 87 ? -0.254 8.728 5.342 1.00 85.44 87 GLU A CA 1
ATOM 704 C C . GLU A 1 87 ? 1.269 8.889 5.369 1.00 85.44 87 GLU A C 1
ATOM 706 O O . GLU A 1 87 ? 1.913 8.746 6.412 1.00 85.44 87 GLU A O 1
ATOM 711 N N . ASN A 1 88 ? 1.871 9.139 4.214 1.00 79.31 88 ASN A N 1
ATOM 712 C CA . ASN A 1 88 ? 3.312 9.175 4.071 1.00 79.31 88 ASN A CA 1
ATOM 713 C C . ASN A 1 88 ? 3.854 10.579 4.360 1.00 79.31 88 ASN A C 1
ATOM 715 O O . ASN A 1 88 ? 3.798 11.490 3.535 1.00 79.31 88 ASN A O 1
ATOM 719 N N . LYS A 1 89 ? 4.456 10.759 5.535 1.00 77.06 89 LYS A N 1
ATOM 720 C CA . LYS A 1 89 ? 5.080 12.030 5.913 1.00 77.06 89 LYS A CA 1
ATOM 721 C C . LYS A 1 89 ? 6.595 11.979 5.721 1.00 77.06 89 LYS A C 1
ATOM 723 O O . LYS A 1 89 ? 7.309 11.342 6.485 1.00 77.06 89 LYS A O 1
ATOM 728 N N . VAL A 1 90 ? 7.091 12.694 4.707 1.00 72.25 90 VAL A N 1
ATOM 729 C CA . VAL A 1 90 ? 8.541 12.822 4.426 1.00 72.25 90 VAL A CA 1
ATOM 730 C C . VAL A 1 90 ? 9.122 14.134 4.969 1.00 72.25 90 VAL A C 1
ATOM 732 O O . VAL A 1 90 ? 10.292 14.191 5.334 1.00 72.25 90 VAL A O 1
ATOM 735 N N . LYS A 1 91 ? 8.317 15.204 5.018 1.00 68.69 91 LYS A N 1
ATOM 736 C CA . LYS A 1 91 ? 8.769 16.567 5.369 1.00 68.69 91 LYS A CA 1
ATOM 737 C C . LYS A 1 91 ? 8.133 17.141 6.635 1.00 68.69 91 LYS A C 1
ATOM 739 O O . LYS A 1 91 ? 8.485 18.245 7.037 1.00 68.69 91 LYS A O 1
ATOM 744 N N . SER A 1 92 ? 7.174 16.443 7.231 1.00 67.75 92 SER A N 1
ATOM 745 C CA . SER A 1 92 ? 6.399 16.937 8.369 1.00 67.75 92 SER A CA 1
ATOM 746 C C . SER A 1 92 ? 6.222 15.852 9.424 1.00 67.75 92 SER A C 1
ATOM 748 O O . SER A 1 92 ? 6.343 14.664 9.139 1.00 67.75 92 SER A O 1
ATOM 750 N N . ILE A 1 93 ? 5.966 16.272 10.661 1.00 73.88 93 ILE A N 1
ATOM 751 C CA . ILE A 1 93 ? 5.684 15.361 11.772 1.00 73.88 93 ILE A CA 1
ATOM 752 C C . ILE A 1 93 ? 4.195 14.981 11.697 1.00 73.88 93 ILE A C 1
ATOM 754 O O . ILE A 1 93 ? 3.366 15.876 11.509 1.00 73.88 93 ILE A O 1
ATOM 758 N N . PRO A 1 94 ? 3.831 13.692 11.816 1.00 70.19 94 PRO A N 1
ATOM 759 C CA . PRO A 1 94 ? 2.430 13.279 11.859 1.00 70.19 94 PRO A CA 1
ATOM 760 C C . PRO A 1 94 ? 1.712 13.915 13.060 1.00 70.19 94 PRO A C 1
ATOM 762 O O . PRO A 1 94 ? 2.262 13.952 14.160 1.00 70.19 94 PRO A O 1
ATOM 765 N N . SER A 1 95 ? 0.484 14.411 12.862 1.00 73.00 95 SER A N 1
ATOM 766 C CA . SER A 1 95 ? -0.334 14.975 13.944 1.00 73.00 95 SER A CA 1
ATOM 767 C C . SER A 1 95 ? -1.509 14.064 14.305 1.00 73.00 95 SER A C 1
ATOM 769 O O . SER A 1 95 ? -2.151 13.469 13.438 1.00 73.00 95 SER A O 1
ATOM 771 N N . ASN A 1 96 ? -1.830 13.991 15.599 1.00 75.12 96 ASN A N 1
ATOM 772 C CA . ASN A 1 96 ? -2.968 13.205 16.093 1.00 75.12 96 ASN A CA 1
ATOM 773 C C . ASN A 1 96 ? -4.310 13.700 15.525 1.00 75.12 96 ASN A C 1
ATOM 775 O O . ASN A 1 96 ? -5.219 12.909 15.298 1.00 75.12 96 ASN A O 1
ATOM 779 N N . GLU A 1 97 ? -4.429 15.000 15.244 1.00 75.31 97 GLU A N 1
ATOM 780 C CA . GLU A 1 97 ? -5.628 15.588 14.637 1.00 75.31 97 GLU A CA 1
ATOM 781 C C . GLU A 1 97 ? -5.912 15.052 13.231 1.00 75.31 97 GLU A C 1
ATOM 783 O O . GLU A 1 97 ? -7.076 14.934 12.857 1.00 75.31 97 GLU A O 1
ATOM 788 N N . GLN A 1 98 ? -4.877 14.722 12.447 1.00 67.12 98 GLN A N 1
ATOM 789 C CA . GLN A 1 98 ? -5.062 14.105 11.131 1.00 67.12 98 GLN A CA 1
ATOM 790 C C . GLN A 1 98 ? -5.579 12.673 11.264 1.00 67.12 98 GLN A C 1
ATOM 792 O O . GLN A 1 98 ? -6.504 12.301 10.552 1.00 67.12 98 GLN A O 1
ATOM 797 N N . LEU A 1 99 ? -5.045 11.899 12.213 1.00 67.50 99 LEU A N 1
ATOM 798 C CA . LEU A 1 99 ? -5.483 10.521 12.452 1.00 67.50 99 LEU A CA 1
ATOM 799 C C . LEU A 1 99 ? -6.940 10.452 12.928 1.00 67.50 99 LEU A C 1
ATOM 801 O O . LEU A 1 99 ? -7.697 9.611 12.453 1.00 67.50 99 LEU A O 1
ATOM 805 N N . ASN A 1 100 ? -7.359 11.379 13.794 1.00 73.69 100 ASN A N 1
ATOM 806 C C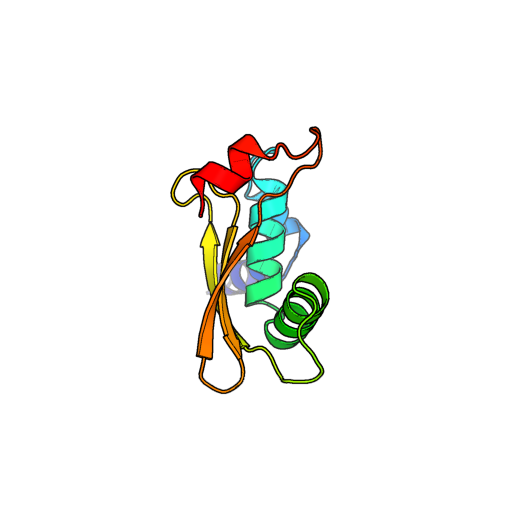A . ASN A 1 100 ? -8.736 11.440 14.294 1.00 73.69 100 ASN A CA 1
ATOM 807 C C . ASN A 1 100 ? -9.778 11.755 13.209 1.00 73.69 100 ASN A C 1
ATOM 809 O O . ASN A 1 100 ? -10.953 11.481 13.414 1.00 73.69 100 ASN A O 1
ATOM 813 N N . LYS A 1 101 ? -9.382 12.337 12.069 1.00 71.69 101 LYS A N 1
ATOM 814 C CA . LYS A 1 101 ? -10.303 12.588 10.946 1.00 71.69 101 LYS A CA 1
ATOM 815 C C . LYS A 1 101 ? -10.639 11.326 10.150 1.00 71.69 101 LYS A C 1
ATOM 817 O O . LYS A 1 101 ? -11.596 11.355 9.386 1.00 71.69 101 LYS A O 1
ATOM 822 N N . TYR A 1 102 ? -9.846 10.266 10.300 1.00 65.12 102 TYR A N 1
ATOM 823 C CA . TYR A 1 102 ? -9.965 9.031 9.524 1.00 65.12 102 TYR A CA 1
ATOM 824 C C . TYR A 1 102 ? -10.560 7.854 10.319 1.00 65.12 102 TYR A C 1
ATOM 826 O O . TYR A 1 102 ? -10.728 6.779 9.745 1.00 65.12 102 TYR A O 1
ATOM 834 N N . ALA A 1 103 ? -10.823 8.035 11.620 1.00 62.19 103 ALA A N 1
ATOM 835 C CA . ALA A 1 103 ? -11.415 7.037 12.519 1.00 62.19 103 ALA A CA 1
ATOM 836 C C . ALA A 1 103 ? -12.948 7.105 12.507 1.00 62.19 103 ALA A C 1
ATOM 838 O O . ALA A 1 103 ? -13.572 6.021 12.551 1.00 62.19 103 ALA A O 1
#

Sequence (103 aa):
MSSQKGYELLKKSPLFNLSLASKELFHSNFIQWYGHTFPERFGEIIRILINKGTESLVVKHIDREKENIDLLIHCELSGAKFTVVVENKVKSIPSNEQLNKYA

Radius of gyration: 15.63 Å; chains: 1; bounding box: 24×32×49 Å

Secondary structure (DSSP, 8-state):
-HHHHHHHHHTT-HHHHHHTS-TTTHHHHHHHHHHHHSHHHHHHHHHHHTT--SSPEEEEEEEEEETTEEEEEEEEETTEEEEEEE---SSS---HHHHHT--

pLDDT: mean 82.36, std 10.23, range [52.0, 94.81]

=== Feature glossary ===
Legend for the data blocks above and below:

— What the protein is —

The amino-acid sequence is the protein's primary structure: the linear order of residues from the N-terminus to the C-terminus, written in one-letter code. Everything else here — the 3D coordinates, the secondary structure, the domain annotations — is ultimately a consequence of this string.

Database cross-references. InterPro integrates a dozen domain/family signature databases into unified entries with residue-range hits. GO terms attach function/process/location labels with evidence codes. CATH codes position the fold in a four-level structural taxonomy. Organism is the NCBI-taxonomy species name.

— Where its atoms are —

The mmCIF block holds the 3D Cartesian coordinates of each backbone atom (N, Cα, C, O) in ångströms. mmCIF is the PDB's canonical archive format — a tagged-loop text representation of the atomic model.

The six renders are orthographic views along the three Cartesian axes in both directions. Representation (cartoon, sticks, or surface) and color scheme (sequence-rainbow or by-chain) vary across proteins so the training set covers all the common visualization conventions.

— Local backbone conformation —

Secondary structure is the local, repeating backbone conformation. DSSP classifies it into eight states by reading the hydrogen-bond network: three helix types (H, G, I), two β types (E, B), two non-regular types (T, S), and unstructured coil (-).

SS3 is a coarse helix/strand/coil call (letters a/b/c) made by the P-SEA algorithm from inter-Cα distances and dihedrals. It is less detailed than DSSP but needs only Cα positions.

Backbone dihedral angles. Every residue except chain termini has a φ (preceding-C → N → Cα → C) and a ψ (N → Cα → C → next-N). They are reported in degrees following the IUPAC sign convention. Secondary structure is essentially a statement about which (φ, ψ) basin each residue occupies.

— Global shape and packing —

The geometric summary reports three shape descriptors. Rg (radius of gyration) measures how spread out the Cα atoms are about their centre of mass; compact globular proteins have small Rg, elongated or unfolded ones large. Cα contacts (<8 Å, |i−j|>4) count long-range residue pairs in spatial proximity — high for tightly packed folds, near zero for rods or random coil. The bounding-box extents give the protein's footprint along x, y, z in Å.

Solvent accessibility: the surface area of each residue that a 1.4 Å water probe can touch, in Å². When only backbone atoms are present the absolute values are lower than full-atom SASA (side chains contribute most of the area) and are flagged as backbone-only.

Plot images: a contact map (which residues are close in 3D, as an N×N binary image), a Ramachandran scatter (backbone torsion angles, revealing secondary-structure composition at a glance), and — fo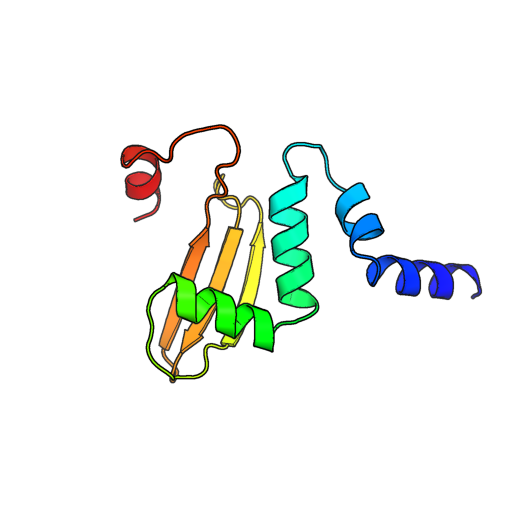r AlphaFold structures — a PAE heatmap (pairwise prediction confidence).

— Structural neighborhood —

Foldseek's 3Di representation compresses backbone geometry into a per-residue letter drawn from a learned twenty-state alphabet. It captures the tertiary interaction pattern around each residue — which residues are packed against it in space, regardless of where they are in sequence.

Structural nearest neighbors (via Foldseek easy-sea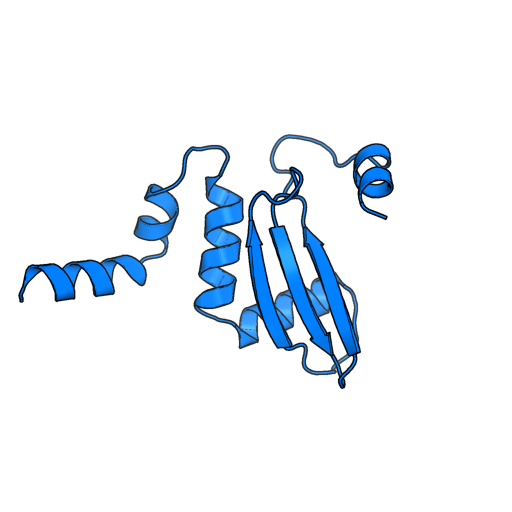rch vs the PDB). Reported per hit: target PDB id, E-value, and alignment TM-score. A TM-score above ~0.5 is the conventional threshold for 'same fold'.

— Confidence and disorder —

pLDDT (predicted Local Distance Difference Test) is AlphaFold's per-residue confidence score, ranging from 0 to 100. Values above 90 indicate high confidence (typically well-packed cores); 70–90 is confident; 50–70 low confidence; below 50 usually means the region is disordered or the prediction is unreliable there. AlphaFold stores pLDDT in the mmCIF B-factor column.

For experimental (PDB) structures, the B-factor (temperature factor) quantifies the positional spread of each atom in the crystal — a combination of thermal vibration and static disorder — in units of Å². High B-factors mark flexible loops or poorly resolved regions; low B-factors mark the rigid, well-ordered core.

Predicted Aligned Error (PAE) is an AlphaFold confidence matrix: entry (i, j) is the expected error in the position of residue j, in ångströms, when the prediction is superimposed on the true structure at residue i. Low PAE within a block of residues means that block is internally rigid and well-predicted; high PAE between two blocks means their relative placement is uncertain even if each block individually is confident.